Protein AF-A0A536HH32-F1 (afdb_monomer)

Sequence (87 aa):
FLTLAAVAQELSKPEGQRSWHGRVAGVPYDFRFPTFKRFRDAYWNPADQRIFTDRVVGIGWAVNFAQLLPRLQEGYGRLADRTGAST

Radius of gyration: 18.61 Å; Cα contacts (8 Å, |Δi|>4): 102; chains: 1; bounding box: 40×31×57 Å

pLDDT: mean 88.09, std 8.95, range [49.75, 97.81]

Secondary structure (DSSP, 8-state):
-HHHHHHHHHHTS-GGG--SEEEETTEEEE-SPP-HHHHHHHHS-TT---SEEE-SSEESEEE-HHHHHHHHHHHHHHHHHHHHTT-

Structure (mmCIF, N/CA/C/O backbone):
data_AF-A0A536HH32-F1
#
_entry.id   AF-A0A536HH32-F1
#
loop_
_atom_site.group_PDB
_atom_site.id
_atom_site.type_symbol
_atom_site.label_atom_id
_atom_site.label_alt_id
_atom_site.label_comp_id
_atom_site.label_asym_id
_atom_site.label_entity_id
_atom_site.label_seq_id
_atom_site.pdbx_PDB_ins_code
_atom_site.Cartn_x
_atom_site.Cartn_y
_atom_site.Cartn_z
_atom_site.occupancy
_atom_site.B_iso_or_equiv
_atom_site.auth_seq_id
_atom_site.auth_comp_id
_atom_site.auth_asym_id
_atom_site.auth_atom_id
_atom_site.pdbx_PDB_model_num
ATOM 1 N N . PHE A 1 1 ? -3.696 16.560 6.488 1.00 76.19 1 PHE A N 1
ATOM 2 C CA . PHE A 1 1 ? -5.171 16.510 6.586 1.00 76.19 1 PHE A CA 1
ATOM 3 C C . PHE A 1 1 ? -5.751 15.093 6.563 1.00 76.19 1 PHE A C 1
ATOM 5 O O . PHE A 1 1 ? -6.535 14.801 7.453 1.00 76.19 1 PHE A O 1
ATOM 12 N N . LEU A 1 2 ? -5.357 14.184 5.655 1.00 80.06 2 LEU A N 1
ATOM 13 C CA . LEU A 1 2 ? -5.936 12.822 5.596 1.00 80.06 2 LEU A CA 1
ATOM 14 C C . LEU A 1 2 ? -5.778 11.997 6.887 1.00 80.06 2 LEU A C 1
ATOM 16 O O . LEU A 1 2 ? -6.704 11.290 7.260 1.00 80.06 2 LEU A O 1
ATOM 20 N N . THR A 1 3 ? -4.659 12.135 7.608 1.00 77.81 3 THR A N 1
ATOM 21 C CA . THR A 1 3 ? -4.483 11.495 8.926 1.00 77.81 3 THR A CA 1
ATOM 22 C C . THR A 1 3 ? -5.493 11.969 9.950 1.00 77.81 3 THR A C 1
ATOM 24 O O . THR A 1 3 ? -6.124 11.147 10.603 1.00 77.81 3 THR A O 1
ATOM 27 N N . LEU A 1 4 ? -5.698 13.282 10.040 1.00 77.38 4 LEU A N 1
ATOM 28 C CA . LEU A 1 4 ? -6.702 13.860 10.929 1.00 77.38 4 LEU A CA 1
ATOM 29 C C . LEU A 1 4 ? -8.112 13.407 10.532 1.00 77.38 4 LEU A C 1
ATOM 31 O O . LEU A 1 4 ? -8.897 13.069 11.405 1.00 77.38 4 LEU A O 1
ATOM 35 N N . ALA A 1 5 ? -8.409 13.326 9.232 1.00 80.75 5 ALA A N 1
ATOM 36 C CA . ALA A 1 5 ? -9.699 12.849 8.737 1.00 80.75 5 ALA A CA 1
ATOM 37 C C . ALA A 1 5 ? -9.949 11.364 9.060 1.00 80.75 5 ALA A C 1
ATOM 39 O O . ALA A 1 5 ? -11.030 11.023 9.528 1.00 80.75 5 ALA A O 1
ATOM 40 N N . ALA A 1 6 ? -8.956 10.489 8.867 1.00 79.06 6 ALA A N 1
ATOM 41 C CA . ALA A 1 6 ? -9.070 9.066 9.196 1.00 79.06 6 ALA A CA 1
ATOM 42 C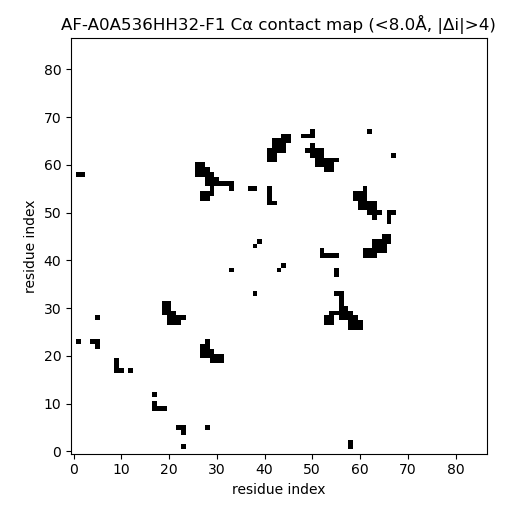 C . ALA A 1 6 ? -9.239 8.840 10.708 1.00 79.06 6 ALA A C 1
ATOM 44 O O . ALA A 1 6 ? -10.067 8.036 11.128 1.00 79.06 6 ALA A O 1
ATOM 45 N N . VAL A 1 7 ? -8.500 9.590 11.533 1.00 79.62 7 VAL A N 1
ATOM 46 C CA . VAL A 1 7 ? -8.641 9.541 12.996 1.00 79.62 7 VAL A CA 1
ATOM 47 C C . VAL A 1 7 ? -10.010 10.074 13.431 1.00 79.62 7 VAL A C 1
ATOM 49 O O . VAL A 1 7 ? -10.688 9.424 14.221 1.00 79.62 7 VAL A O 1
ATOM 52 N N . ALA A 1 8 ? -10.464 11.205 12.884 1.00 80.06 8 ALA A N 1
ATOM 53 C CA . ALA A 1 8 ? -11.785 11.763 13.179 1.00 80.06 8 ALA A CA 1
ATOM 54 C C . ALA A 1 8 ? -12.921 10.807 12.777 1.00 80.06 8 ALA A C 1
ATOM 56 O O . ALA A 1 8 ? -13.882 10.646 13.529 1.00 80.06 8 ALA A O 1
ATOM 57 N N . GLN A 1 9 ? -12.796 10.127 11.632 1.00 78.12 9 GLN A N 1
ATOM 58 C CA . GLN A 1 9 ? -13.747 9.113 11.177 1.00 78.12 9 GLN A CA 1
ATOM 59 C C . GLN A 1 9 ? -13.866 7.953 12.175 1.00 78.12 9 GLN A C 1
ATOM 61 O O . GLN A 1 9 ? -14.977 7.523 12.474 1.00 78.12 9 GLN A O 1
ATOM 66 N N . GLU A 1 10 ? -12.747 7.449 12.700 1.00 82.00 10 GLU A N 1
ATOM 67 C CA . GLU A 1 10 ? -12.759 6.369 13.693 1.00 82.00 10 GLU A CA 1
ATOM 68 C C . GLU A 1 10 ? -13.298 6.840 15.049 1.00 82.00 10 GLU A C 1
ATOM 70 O O . GLU A 1 10 ? -14.124 6.160 15.652 1.00 82.00 10 GLU A O 1
ATOM 75 N N . LEU A 1 11 ? -12.919 8.033 15.514 1.00 85.06 11 LEU A N 1
ATOM 76 C CA . LEU A 1 11 ? -13.415 8.572 16.785 1.00 85.06 11 LEU A CA 1
ATOM 77 C C . LEU A 1 11 ? -14.923 8.858 16.771 1.00 85.06 11 LEU A C 1
ATOM 79 O O . LEU A 1 11 ? -15.565 8.737 17.814 1.00 85.06 11 LEU A O 1
ATOM 83 N N . SER A 1 12 ? -15.481 9.165 15.597 1.00 83.06 12 SER A N 1
ATOM 84 C CA . SER A 1 12 ? -16.919 9.391 15.393 1.00 83.06 12 SER A CA 1
ATOM 85 C C . SER A 1 12 ? -17.760 8.113 15.514 1.00 83.06 12 SER A C 1
ATOM 87 O O . SER A 1 12 ? -18.975 8.194 15.680 1.00 83.06 12 SER A O 1
ATOM 89 N N . LYS A 1 13 ? -17.143 6.926 15.430 1.00 82.75 13 LYS A N 1
ATOM 90 C CA . LYS A 1 13 ? -17.829 5.645 15.644 1.00 82.75 13 LYS A CA 1
ATOM 91 C C . LYS A 1 13 ? -17.915 5.331 17.146 1.00 82.75 13 LYS A C 1
ATOM 93 O O . LYS A 1 13 ? -16.962 5.633 17.878 1.00 82.75 13 LYS A O 1
ATOM 98 N N . PRO A 1 14 ? -18.994 4.664 17.609 1.00 83.50 14 PRO A N 1
ATOM 99 C CA . PRO A 1 14 ? -19.035 4.060 18.940 1.00 83.50 14 PRO A CA 1
ATOM 100 C C . PRO A 1 14 ? -17.808 3.172 19.159 1.00 83.50 14 PRO A C 1
ATOM 102 O O . PRO A 1 14 ? -17.349 2.529 18.217 1.00 83.50 14 PRO A O 1
ATOM 105 N N . GLU A 1 15 ? -17.283 3.109 20.383 1.00 75.25 15 GLU A N 1
ATOM 106 C CA . GLU A 1 15 ? -15.986 2.467 20.658 1.00 75.25 15 GLU A CA 1
ATOM 107 C C . GLU A 1 15 ? -15.902 1.022 20.148 1.00 75.25 15 GLU A C 1
ATOM 109 O O . GLU A 1 15 ? -14.908 0.645 19.533 1.00 75.25 15 GLU A O 1
ATOM 114 N N . GLY A 1 16 ? -16.984 0.249 20.300 1.00 79.81 16 GLY A N 1
ATOM 115 C CA . GLY A 1 16 ? -17.074 -1.133 19.817 1.00 79.81 16 GLY A CA 1
ATOM 116 C C . GLY A 1 16 ? -17.169 -1.298 18.293 1.00 79.81 16 GLY A C 1
ATOM 117 O O . GLY A 1 16 ? -17.114 -2.420 17.805 1.00 79.81 16 GLY A O 1
ATOM 118 N N . GLN A 1 17 ? -17.316 -0.210 17.533 1.00 80.50 17 GLN A N 1
ATOM 119 C CA . GLN A 1 17 ? -17.408 -0.216 16.066 1.00 80.50 17 GLN A CA 1
ATOM 120 C C . GLN A 1 17 ? -16.149 0.354 15.388 1.00 80.50 17 GLN A C 1
ATOM 122 O O . GLN A 1 17 ? -16.086 0.427 14.157 1.00 80.50 17 GLN A O 1
ATOM 127 N N . ARG A 1 18 ? -15.142 0.771 16.169 1.00 84.75 18 ARG A N 1
ATOM 128 C CA . ARG A 1 18 ? -13.869 1.290 15.653 1.00 84.75 18 ARG A CA 1
ATOM 129 C C . ARG A 1 18 ? -13.027 0.143 15.110 1.00 84.75 18 ARG A C 1
ATOM 131 O O . ARG A 1 18 ? 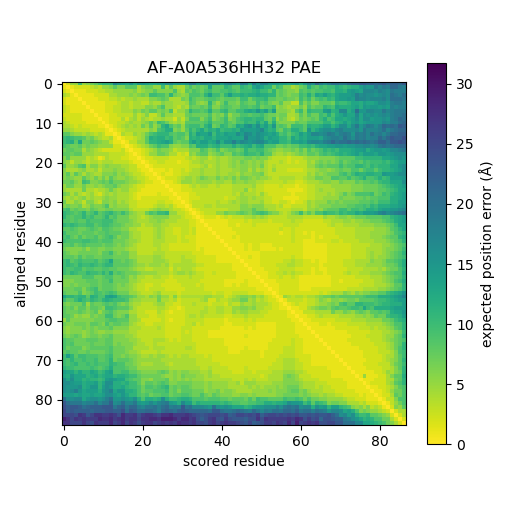-12.612 -0.742 15.854 1.00 84.75 18 ARG A O 1
ATOM 138 N N . SER A 1 19 ? -12.769 0.159 13.809 1.00 84.56 19 SER A N 1
ATOM 139 C CA . SER A 1 19 ? -11.965 -0.860 13.131 1.00 84.56 19 SER A CA 1
ATOM 140 C C . SER A 1 19 ? -10.497 -0.457 13.033 1.00 84.56 19 SER A C 1
ATOM 142 O O . SER A 1 19 ? -9.641 -1.325 12.876 1.00 84.56 19 SER A O 1
ATOM 144 N N . TRP A 1 20 ? -10.184 0.843 13.116 1.00 86.19 20 TRP A N 1
ATOM 145 C CA . TRP A 1 20 ? -8.832 1.396 12.947 1.00 86.19 20 TRP A CA 1
ATOM 146 C C . TRP A 1 20 ? -8.167 1.045 11.606 1.00 86.19 20 TRP A C 1
ATOM 148 O O . TRP A 1 20 ? -6.956 1.170 11.446 1.00 86.19 20 TRP A O 1
ATOM 158 N N . HIS A 1 21 ? -8.959 0.632 10.619 1.00 90.31 21 HIS A N 1
ATOM 159 C CA . HIS A 1 21 ? -8.545 0.408 9.239 1.00 90.31 21 HIS A CA 1
ATOM 160 C C . HIS A 1 21 ? -9.731 0.657 8.301 1.00 90.31 21 HIS A C 1
ATOM 162 O O . HIS A 1 21 ? -10.888 0.451 8.683 1.00 90.31 21 HIS A O 1
ATOM 168 N N . GLY A 1 22 ? -9.454 1.056 7.061 1.00 87.25 22 GLY A N 1
ATOM 169 C CA . GLY A 1 22 ? -10.489 1.374 6.082 1.00 87.25 22 GLY A CA 1
ATOM 170 C C . GLY A 1 22 ? -9.966 2.194 4.910 1.00 87.25 22 GLY A C 1
ATOM 171 O O . GLY A 1 22 ? -8.798 2.104 4.538 1.00 87.25 22 GLY A O 1
ATOM 172 N N . ARG A 1 23 ? -10.846 2.997 4.308 1.00 90.25 23 ARG A N 1
ATOM 173 C CA . ARG A 1 23 ? -10.480 3.972 3.275 1.00 90.25 23 ARG A CA 1
ATOM 174 C C . ARG A 1 23 ? -11.044 5.343 3.633 1.00 90.25 23 ARG A C 1
ATOM 176 O O . ARG A 1 23 ? -12.182 5.434 4.086 1.00 90.25 23 ARG A O 1
ATOM 183 N N . VAL A 1 24 ? -10.260 6.391 3.395 1.00 86.00 24 VAL A N 1
ATOM 184 C CA . VAL A 1 24 ? -10.667 7.797 3.508 1.00 86.00 24 VAL A CA 1
ATOM 185 C C . VAL A 1 24 ? -10.451 8.465 2.151 1.00 86.00 24 VAL A C 1
ATOM 187 O O . VAL A 1 24 ? -9.348 8.430 1.615 1.00 86.00 24 VAL A O 1
ATOM 190 N N . ALA A 1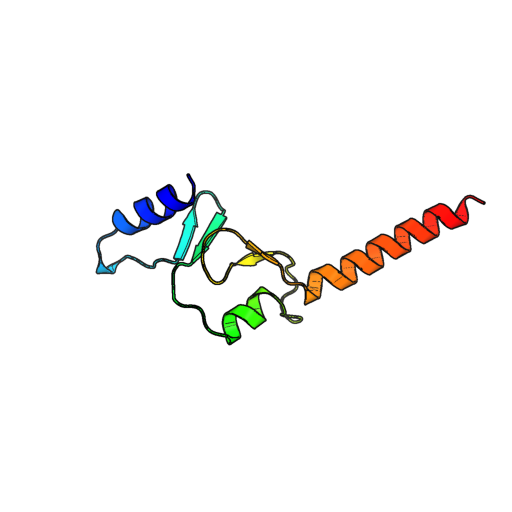 25 ? -11.514 9.002 1.543 1.00 86.38 25 ALA A N 1
ATOM 191 C CA . ALA A 1 25 ? -11.473 9.567 0.184 1.00 86.38 25 ALA A CA 1
ATOM 192 C C . ALA A 1 25 ? -10.802 8.635 -0.863 1.00 86.38 25 ALA A C 1
ATOM 194 O O . ALA A 1 25 ? -10.028 9.077 -1.706 1.00 86.38 25 ALA A O 1
ATOM 195 N N . GLY A 1 26 ? -11.044 7.320 -0.769 1.00 85.50 26 GLY A N 1
ATOM 196 C CA . GLY A 1 26 ? -10.439 6.295 -1.639 1.00 85.50 26 GLY A CA 1
ATOM 197 C C . GLY A 1 26 ? -9.028 5.834 -1.236 1.00 85.50 26 GLY A C 1
ATOM 198 O O . GLY A 1 26 ? -8.588 4.765 -1.672 1.00 85.50 26 GLY A O 1
ATOM 199 N N . VAL A 1 27 ? -8.351 6.570 -0.349 1.00 87.44 27 VAL A N 1
ATOM 200 C CA . VAL A 1 27 ? -7.007 6.261 0.155 1.00 87.44 27 VAL A CA 1
ATOM 201 C C . VAL A 1 27 ? -7.095 5.244 1.299 1.00 87.44 27 VAL A C 1
ATOM 203 O O . VAL A 1 27 ? -7.789 5.513 2.283 1.00 87.44 27 VAL A O 1
ATOM 206 N N . PRO A 1 28 ? -6.419 4.084 1.218 1.00 90.88 28 PRO A N 1
ATOM 207 C CA . PRO A 1 28 ? -6.445 3.103 2.295 1.00 90.88 28 PRO A CA 1
ATOM 208 C C . PRO A 1 28 ? -5.703 3.604 3.538 1.00 90.88 28 PRO A C 1
ATOM 210 O O . PRO A 1 28 ? -4.734 4.356 3.438 1.00 90.88 28 PRO A O 1
ATOM 213 N N . TYR A 1 29 ? -6.153 3.176 4.714 1.00 90.12 29 TYR A N 1
ATOM 214 C CA . TYR A 1 29 ? -5.440 3.359 5.972 1.00 90.12 29 TYR A CA 1
ATOM 215 C C . TYR A 1 29 ? -5.556 2.120 6.857 1.00 90.12 29 TYR A C 1
ATOM 217 O O . TYR A 1 29 ? -6.562 1.408 6.829 1.00 90.12 29 TYR A O 1
ATOM 225 N N . ASP A 1 30 ? -4.532 1.889 7.669 1.00 91.56 30 ASP A N 1
ATOM 226 C CA . ASP A 1 30 ? -4.507 0.839 8.681 1.00 91.56 30 ASP A CA 1
ATOM 227 C C . ASP A 1 30 ? -3.635 1.278 9.858 1.00 91.56 30 ASP A C 1
ATOM 229 O O . ASP A 1 30 ? -2.453 1.553 9.688 1.00 91.56 30 ASP A O 1
ATOM 233 N N . PHE A 1 31 ? -4.201 1.375 11.054 1.00 88.44 31 PHE A N 1
ATOM 234 C CA . PHE A 1 31 ? -3.485 1.751 12.277 1.00 88.44 31 PHE A CA 1
ATOM 235 C C . PHE A 1 31 ? -3.288 0.570 13.230 1.00 88.44 31 PHE A C 1
ATOM 237 O O . PHE A 1 31 ? -2.844 0.756 14.362 1.00 88.44 31 PHE A O 1
ATOM 244 N N . ARG A 1 32 ? -3.606 -0.654 12.797 1.00 87.06 32 ARG A N 1
ATOM 245 C CA . ARG A 1 32 ? -3.389 -1.858 13.601 1.00 87.06 32 ARG A CA 1
ATOM 246 C C . ARG A 1 32 ? -1.908 -2.200 13.658 1.00 87.06 32 ARG A C 1
ATOM 248 O O . ARG A 1 32 ? -1.145 -1.896 12.741 1.00 87.06 32 ARG A O 1
ATOM 255 N N . PHE A 1 33 ? -1.510 -2.908 14.713 1.00 86.25 33 PHE A N 1
ATOM 256 C CA . PHE A 1 33 ? -0.143 -3.401 14.815 1.00 86.25 33 PHE A CA 1
ATOM 257 C C . PHE A 1 33 ? 0.158 -4.363 13.648 1.00 86.25 33 PHE A C 1
ATOM 259 O O . PHE A 1 33 ? -0.635 -5.273 13.370 1.00 86.25 33 PHE A O 1
ATOM 266 N N . PRO A 1 34 ? 1.266 -4.161 12.920 1.00 85.94 34 PRO A N 1
ATOM 267 C CA . PRO A 1 34 ? 1.584 -4.965 11.754 1.00 85.94 34 PRO A CA 1
ATOM 268 C C . PRO A 1 34 ? 2.076 -6.353 12.164 1.00 85.94 34 PRO A C 1
ATOM 270 O O . PRO A 1 34 ? 2.659 -6.535 13.230 1.00 85.94 34 PRO A O 1
ATOM 273 N N . THR A 1 35 ? 1.934 -7.324 11.262 1.00 89.69 35 THR A N 1
ATOM 274 C CA . THR A 1 35 ? 2.664 -8.595 11.352 1.00 89.69 35 THR A CA 1
ATOM 275 C C . THR A 1 35 ? 3.711 -8.664 10.248 1.00 89.69 35 THR A C 1
ATOM 277 O O . THR A 1 35 ? 3.526 -8.093 9.168 1.00 89.69 35 THR A O 1
ATOM 280 N N . PHE A 1 36 ? 4.801 -9.398 10.487 1.00 91.31 36 PHE A N 1
ATOM 281 C CA . PHE A 1 36 ? 5.853 -9.583 9.482 1.00 91.31 36 PHE A CA 1
ATOM 282 C C . PHE A 1 36 ? 5.302 -10.178 8.177 1.00 91.31 36 PHE A C 1
ATOM 284 O O . PHE A 1 36 ? 5.645 -9.729 7.085 1.00 91.31 36 PHE A O 1
ATOM 291 N N . LYS A 1 37 ? 4.353 -11.119 8.292 1.00 91.94 37 LYS A N 1
ATOM 292 C CA . LYS A 1 37 ? 3.632 -11.682 7.145 1.00 91.94 37 LYS A CA 1
ATOM 293 C C . LYS A 1 37 ? 2.949 -10.593 6.317 1.00 91.94 37 LYS A C 1
ATOM 295 O O . LYS A 1 37 ? 3.107 -10.587 5.104 1.00 91.94 37 LYS A O 1
ATOM 300 N N . ARG A 1 38 ? 2.234 -9.655 6.949 1.00 90.56 38 ARG A N 1
ATOM 301 C CA . ARG A 1 38 ? 1.556 -8.564 6.230 1.00 90.56 38 ARG A CA 1
ATOM 302 C C . ARG A 1 38 ? 2.539 -7.614 5.546 1.00 90.56 38 ARG A C 1
ATOM 304 O O . ARG A 1 38 ? 2.245 -7.163 4.447 1.00 90.56 38 ARG A O 1
ATOM 311 N N . PHE A 1 39 ? 3.695 -7.341 6.155 1.00 92.69 39 PHE A N 1
ATOM 312 C CA . PHE A 1 39 ? 4.774 -6.586 5.502 1.00 92.69 39 PHE A CA 1
ATOM 313 C C . PHE A 1 39 ? 5.259 -7.289 4.241 1.00 92.69 39 PHE A C 1
ATOM 315 O O . PHE A 1 39 ? 5.225 -6.707 3.160 1.00 92.69 39 PHE A O 1
ATOM 322 N N . ARG A 1 40 ? 5.634 -8.563 4.350 1.00 94.19 40 ARG A N 1
ATOM 323 C CA . ARG A 1 40 ? 6.050 -9.343 3.186 1.00 94.19 40 ARG A CA 1
ATOM 324 C C . ARG A 1 40 ? 4.956 -9.379 2.115 1.00 94.19 40 ARG A C 1
ATOM 326 O O . ARG A 1 40 ? 5.244 -9.114 0.960 1.00 94.19 40 ARG A O 1
ATOM 333 N N . ASP A 1 41 ? 3.707 -9.628 2.496 1.00 94.25 41 ASP A N 1
ATOM 334 C CA . ASP A 1 41 ? 2.594 -9.736 1.549 1.00 94.25 41 ASP A CA 1
ATOM 335 C C . ASP A 1 41 ? 2.271 -8.396 0.849 1.00 94.25 41 ASP A C 1
ATOM 337 O O . ASP A 1 41 ? 1.822 -8.396 -0.294 1.00 94.25 41 ASP A O 1
ATOM 341 N N . ALA A 1 42 ? 2.499 -7.252 1.502 1.00 94.38 42 ALA A N 1
ATOM 342 C CA . ALA A 1 42 ? 2.246 -5.937 0.912 1.00 94.38 42 ALA A CA 1
ATOM 343 C C . ALA A 1 42 ? 3.371 -5.475 -0.028 1.00 94.38 42 ALA A C 1
ATOM 345 O O . ALA A 1 42 ? 3.090 -4.875 -1.066 1.00 94.38 42 ALA A O 1
ATOM 346 N N . TYR A 1 43 ? 4.630 -5.746 0.333 1.00 95.69 43 TYR A N 1
ATOM 347 C CA . TYR A 1 43 ? 5.804 -5.220 -0.373 1.00 95.69 43 TYR A CA 1
ATOM 348 C C . TYR A 1 43 ? 6.485 -6.235 -1.302 1.00 95.69 43 TYR A C 1
ATOM 350 O O . TYR A 1 43 ? 7.188 -5.835 -2.229 1.00 95.69 43 TYR A O 1
ATOM 358 N N . TRP A 1 44 ? 6.289 -7.535 -1.076 1.00 96.75 44 TRP A N 1
ATOM 359 C CA . TRP A 1 44 ? 6.920 -8.609 -1.842 1.00 96.75 44 TRP A CA 1
ATOM 360 C C . TRP A 1 44 ? 6.016 -9.843 -1.954 1.00 96.75 44 TRP A C 1
ATOM 362 O O . TRP A 1 44 ? 6.250 -10.884 -1.332 1.00 96.75 44 TRP A O 1
ATOM 372 N N . ASN A 1 45 ? 4.973 -9.734 -2.776 1.00 96.69 45 ASN A N 1
ATOM 373 C CA . ASN A 1 45 ? 4.054 -10.835 -3.041 1.00 96.69 45 ASN A CA 1
ATOM 374 C C . ASN A 1 45 ? 3.967 -11.134 -4.542 1.00 96.69 45 ASN A C 1
ATOM 376 O O . ASN A 1 45 ? 3.188 -10.496 -5.250 1.00 96.69 45 ASN A O 1
ATOM 380 N N . PRO A 1 46 ? 4.726 -12.126 -5.034 1.00 96.38 46 PRO A N 1
ATOM 381 C CA . PRO A 1 46 ? 4.669 -12.529 -6.436 1.00 96.38 46 PRO A CA 1
ATOM 382 C C . PRO A 1 46 ? 3.294 -13.053 -6.879 1.00 96.38 46 PRO A C 1
ATOM 384 O O . PRO A 1 46 ? 2.972 -12.964 -8.059 1.00 96.38 46 PRO A O 1
ATOM 387 N N . ALA A 1 47 ? 2.477 -13.576 -5.955 1.00 96.75 47 ALA A N 1
ATOM 388 C CA . ALA A 1 47 ? 1.151 -14.113 -6.267 1.00 96.75 47 ALA A CA 1
ATOM 389 C C . ALA A 1 47 ? 0.077 -13.021 -6.433 1.00 96.75 47 ALA A C 1
ATOM 391 O O . ALA A 1 47 ? -0.956 -13.265 -7.053 1.00 96.75 47 ALA A O 1
ATOM 392 N N . ASP A 1 48 ? 0.306 -11.820 -5.895 1.00 95.94 48 ASP A N 1
ATOM 393 C CA . ASP A 1 48 ? -0.563 -10.663 -6.112 1.00 95.94 48 ASP A CA 1
ATOM 394 C C . ASP A 1 48 ? -0.061 -9.869 -7.321 1.00 95.94 48 ASP A C 1
ATOM 396 O O . ASP A 1 48 ? 1.056 -9.355 -7.322 1.00 95.94 48 ASP A O 1
ATOM 400 N N . GLN A 1 49 ? -0.890 -9.7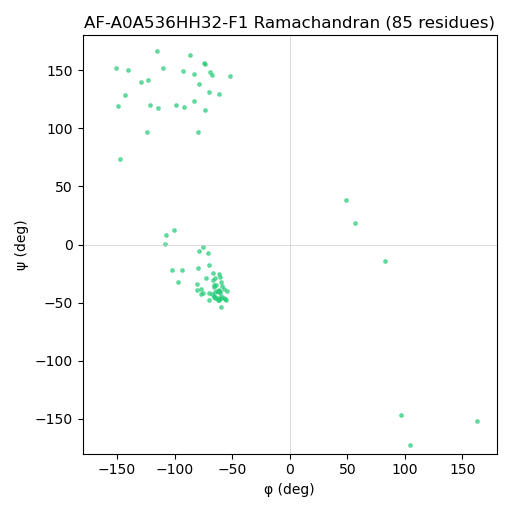58 -8.359 1.00 96.06 49 GLN A N 1
ATOM 401 C CA . GLN A 1 49 ? -0.525 -9.079 -9.607 1.00 96.06 49 GLN A CA 1
ATOM 402 C C . GLN A 1 49 ? -0.607 -7.545 -9.523 1.00 96.06 49 GLN A C 1
ATOM 404 O O . GLN A 1 49 ? -0.252 -6.843 -10.478 1.00 96.06 49 GLN A O 1
ATOM 409 N N . ARG A 1 50 ? -1.090 -6.993 -8.405 1.00 96.12 50 ARG A N 1
ATOM 410 C CA . ARG A 1 50 ? -1.197 -5.545 -8.202 1.00 96.12 50 ARG A CA 1
ATOM 411 C C . ARG A 1 50 ? 0.162 -4.954 -7.829 1.00 96.12 50 ARG A C 1
ATOM 413 O O . ARG A 1 50 ? 0.876 -5.498 -6.992 1.00 96.12 50 ARG A O 1
ATOM 420 N N . ILE A 1 51 ? 0.487 -3.797 -8.414 1.00 96.44 51 ILE A N 1
ATOM 421 C CA . ILE A 1 51 ? 1.650 -2.981 -8.012 1.00 96.44 51 ILE A CA 1
ATOM 422 C C . ILE A 1 51 ? 1.339 -2.223 -6.720 1.00 96.44 51 ILE A C 1
ATOM 424 O O . ILE A 1 51 ? 2.179 -2.154 -5.830 1.00 96.44 51 ILE A O 1
ATOM 428 N N . PHE A 1 52 ? 0.132 -1.667 -6.611 1.00 96.31 52 PHE A N 1
ATOM 429 C CA . PHE A 1 52 ? -0.319 -0.953 -5.422 1.00 96.31 52 PHE A CA 1
ATOM 430 C C . PHE A 1 52 ? -1.184 -1.865 -4.560 1.00 96.31 52 PHE A C 1
ATOM 432 O O . PHE A 1 52 ? -2.230 -2.348 -5.001 1.00 96.31 52 PHE A O 1
ATOM 439 N N . THR A 1 53 ? -0.747 -2.081 -3.327 1.00 93.56 53 THR A N 1
ATOM 440 C CA . THR A 1 53 ? -1.432 -2.891 -2.315 1.00 93.56 53 THR A CA 1
ATOM 441 C C . THR A 1 53 ? -1.864 -2.005 -1.149 1.00 93.56 53 THR A C 1
ATOM 443 O O . THR A 1 53 ? -1.457 -0.845 -1.042 1.00 93.56 53 THR A O 1
ATOM 446 N N . ASP A 1 54 ? -2.728 -2.511 -0.269 1.00 90.12 54 ASP A N 1
ATOM 447 C CA . ASP A 1 54 ? -3.086 -1.763 0.937 1.00 90.12 54 ASP A CA 1
ATOM 448 C C . ASP A 1 54 ? -1.882 -1.733 1.899 1.00 90.12 54 ASP A C 1
ATOM 450 O O . ASP A 1 54 ? -1.241 -2.755 2.167 1.00 90.12 54 ASP A O 1
ATOM 454 N N . ARG A 1 55 ? -1.549 -0.544 2.409 1.00 86.81 55 ARG A N 1
ATOM 455 C CA . ARG A 1 55 ? -0.411 -0.339 3.313 1.00 86.81 55 ARG A CA 1
ATOM 456 C C . ARG A 1 55 ? -0.651 -1.009 4.665 1.00 86.81 55 ARG A C 1
ATOM 458 O O . ARG A 1 55 ? -1.768 -1.052 5.169 1.00 86.81 55 ARG A O 1
ATOM 465 N N . VAL A 1 56 ? 0.424 -1.517 5.265 1.00 86.69 56 VAL A N 1
ATOM 466 C CA . VAL A 1 56 ? 0.334 -2.313 6.500 1.00 86.69 56 VAL A CA 1
ATOM 467 C C . VAL A 1 56 ? 0.103 -1.452 7.743 1.00 86.69 56 VAL A C 1
ATOM 469 O O . VAL A 1 56 ? -0.650 -1.867 8.618 1.00 86.69 56 VAL A O 1
ATOM 472 N N . VAL A 1 57 ? 0.736 -0.274 7.810 1.00 87.38 57 VAL A N 1
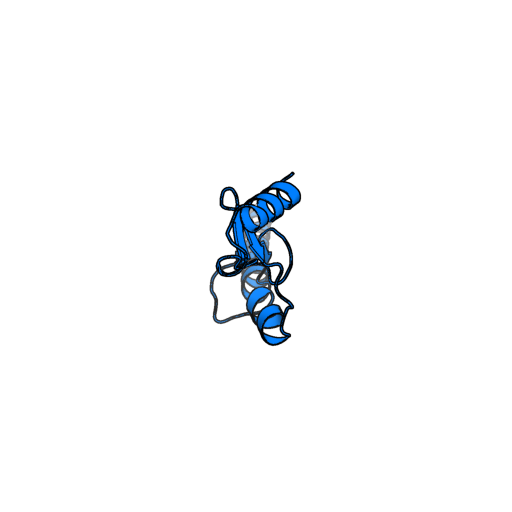ATOM 473 C CA . VAL A 1 57 ? 0.602 0.708 8.904 1.00 87.38 57 VAL A CA 1
ATOM 474 C C . VAL A 1 57 ? 0.633 2.127 8.360 1.00 87.38 57 VAL A C 1
ATOM 476 O O . VAL A 1 57 ? 1.595 2.505 7.695 1.00 87.38 57 VAL A O 1
ATOM 479 N N . GLY A 1 58 ? -0.344 2.950 8.721 1.00 87.00 58 GLY A N 1
ATOM 480 C CA . GLY A 1 58 ? -0.515 4.343 8.323 1.00 87.00 58 GLY A CA 1
ATOM 481 C C . GLY A 1 58 ? -1.466 4.496 7.139 1.00 87.00 58 GLY A C 1
ATOM 482 O O . GLY A 1 58 ? -2.431 3.753 7.022 1.00 87.00 58 GLY A O 1
ATOM 483 N N . ILE A 1 59 ? -1.216 5.488 6.282 1.00 88.69 59 ILE A N 1
ATOM 484 C CA . ILE A 1 59 ? -2.151 5.928 5.231 1.00 88.69 59 ILE A CA 1
ATOM 485 C C . ILE A 1 59 ? -1.486 5.852 3.859 1.00 88.69 59 ILE A C 1
ATOM 487 O O . ILE A 1 59 ? -0.311 6.191 3.714 1.00 88.69 59 ILE A O 1
ATOM 491 N N . GLY A 1 60 ? -2.245 5.443 2.850 1.00 90.81 60 GLY A N 1
ATOM 492 C CA . GLY A 1 60 ? -1.799 5.292 1.472 1.00 90.81 60 GLY A CA 1
ATOM 493 C C . GLY A 1 60 ? -1.595 3.837 1.077 1.00 90.81 60 GLY A C 1
ATOM 494 O O . GLY A 1 60 ? -1.932 2.918 1.818 1.00 90.81 60 GLY A O 1
ATOM 495 N N . TRP A 1 61 ? -1.039 3.641 -0.111 1.00 94.50 61 TRP A N 1
ATOM 496 C CA . TRP A 1 61 ? -0.759 2.326 -0.679 1.00 94.50 61 TRP A CA 1
ATOM 497 C C . TRP A 1 61 ? 0.667 1.879 -0.354 1.00 94.50 61 TRP A C 1
ATOM 499 O O . TRP A 1 61 ? 1.577 2.700 -0.228 1.00 94.50 61 TRP A O 1
ATOM 509 N N . ALA A 1 62 ? 0.860 0.572 -0.221 1.00 94.75 62 ALA A N 1
ATOM 510 C CA . ALA A 1 62 ? 2.172 -0.049 -0.316 1.00 94.75 62 ALA A CA 1
ATOM 511 C C . ALA A 1 62 ? 2.495 -0.361 -1.785 1.00 94.75 62 ALA A C 1
ATOM 513 O O . ALA A 1 62 ? 1.617 -0.353 -2.653 1.00 94.75 62 ALA A O 1
ATOM 514 N N . VAL A 1 63 ? 3.775 -0.606 -2.054 1.00 96.56 63 VAL A N 1
ATOM 515 C CA . VAL A 1 63 ? 4.278 -0.936 -3.388 1.00 96.56 63 VAL A CA 1
ATOM 516 C C . VAL A 1 63 ? 4.793 -2.365 -3.364 1.00 96.56 63 VAL A C 1
ATOM 518 O O . VAL A 1 63 ? 5.744 -2.670 -2.647 1.00 96.56 63 VAL A O 1
ATOM 521 N N . ASN A 1 64 ? 4.174 -3.229 -4.162 1.00 97.69 64 ASN A N 1
ATOM 522 C CA . ASN A 1 64 ? 4.608 -4.600 -4.365 1.00 97.69 64 ASN A CA 1
ATOM 523 C C . ASN A 1 64 ? 5.769 -4.631 -5.365 1.00 97.69 64 ASN A C 1
ATOM 525 O O . ASN A 1 64 ? 5.580 -4.627 -6.587 1.00 97.69 64 ASN A O 1
ATOM 529 N N . PHE A 1 65 ? 6.989 -4.664 -4.843 1.00 97.62 65 PHE A N 1
ATOM 530 C CA . PHE A 1 65 ? 8.203 -4.617 -5.652 1.00 97.62 65 PHE A CA 1
ATOM 531 C C . PHE A 1 65 ? 8.391 -5.861 -6.523 1.00 97.62 65 PHE A C 1
ATOM 533 O O . PHE A 1 65 ? 8.980 -5.751 -7.598 1.00 97.62 65 PHE A O 1
ATOM 540 N N . ALA A 1 66 ? 7.808 -7.000 -6.129 1.00 97.19 66 ALA A N 1
ATOM 541 C CA . ALA A 1 66 ? 7.805 -8.215 -6.943 1.00 97.19 66 ALA A CA 1
ATOM 542 C C . ALA A 1 66 ? 7.106 -8.012 -8.302 1.00 97.19 66 ALA A C 1
ATOM 544 O O . ALA A 1 66 ? 7.455 -8.674 -9.273 1.00 97.19 66 ALA A O 1
ATOM 545 N N . GLN A 1 67 ? 6.148 -7.081 -8.384 1.00 97.56 67 GLN A N 1
ATOM 546 C CA . GLN A 1 67 ? 5.455 -6.730 -9.629 1.00 97.56 67 GLN A CA 1
ATOM 547 C C . GLN A 1 67 ? 6.042 -5.492 -10.309 1.00 97.56 67 GLN A C 1
ATOM 549 O O . GLN A 1 67 ? 6.011 -5.391 -11.534 1.00 97.56 67 GLN A O 1
ATOM 554 N N . LEU A 1 68 ? 6.554 -4.533 -9.533 1.00 97.62 68 LEU A N 1
ATOM 555 C CA . LEU A 1 68 ? 7.081 -3.282 -10.076 1.00 97.62 68 LEU A CA 1
ATOM 556 C C . LEU A 1 68 ? 8.386 -3.492 -10.856 1.00 97.62 68 LEU A C 1
ATOM 558 O O . LEU A 1 68 ? 8.518 -2.980 -11.966 1.00 97.62 68 LEU A O 1
ATOM 562 N N . LEU A 1 69 ? 9.345 -4.226 -10.284 1.00 97.81 69 LEU A N 1
ATOM 563 C CA . LEU A 1 69 ? 10.698 -4.319 -10.839 1.00 97.81 69 LEU A CA 1
ATOM 564 C C . LEU A 1 69 ? 10.742 -4.954 -12.242 1.00 97.81 69 LEU A C 1
ATOM 566 O O . LEU A 1 69 ? 11.339 -4.331 -13.122 1.00 97.81 69 LEU A O 1
ATOM 570 N N . PRO A 1 70 ? 10.079 -6.100 -12.515 1.00 96.56 70 PRO A N 1
ATOM 571 C CA . PRO A 1 70 ? 10.104 -6.698 -13.853 1.00 96.56 70 PRO A CA 1
ATOM 572 C C . PRO A 1 70 ? 9.494 -5.777 -14.915 1.00 96.56 70 PRO A C 1
ATOM 574 O O . PRO A 1 70 ? 10.063 -5.583 -15.983 1.00 96.56 70 PRO A O 1
ATOM 577 N N . ARG A 1 71 ? 8.383 -5.104 -14.589 1.00 95.75 71 ARG A N 1
ATOM 578 C CA . ARG A 1 71 ? 7.702 -4.184 -15.515 1.00 95.75 71 ARG A CA 1
ATOM 579 C C . ARG A 1 71 ? 8.550 -2.956 -15.844 1.00 95.75 71 ARG A C 1
ATOM 581 O O . ARG A 1 71 ? 8.491 -2.454 -16.966 1.00 95.75 71 ARG A O 1
ATOM 588 N N . LEU A 1 72 ? 9.335 -2.465 -14.881 1.00 96.50 72 LEU A N 1
ATOM 589 C CA . LEU A 1 72 ? 10.296 -1.387 -15.123 1.00 96.50 72 LEU A CA 1
ATOM 590 C C . LEU A 1 72 ? 11.438 -1.849 -16.031 1.00 96.50 72 LEU A C 1
ATOM 592 O O . LEU A 1 72 ? 11.795 -1.123 -16.955 1.00 96.50 72 LEU A O 1
ATOM 596 N N . GLN A 1 73 ? 11.971 -3.053 -15.810 1.00 95.56 73 GLN A N 1
ATOM 597 C CA . GLN A 1 73 ? 13.017 -3.636 -16.656 1.00 95.56 73 GLN A CA 1
ATOM 598 C C . GLN A 1 73 ? 12.532 -3.832 -18.100 1.00 95.56 73 GLN A C 1
ATOM 600 O O . GLN A 1 73 ? 13.191 -3.384 -19.036 1.00 95.56 73 GLN A O 1
ATOM 605 N N . GLU A 1 74 ? 11.343 -4.406 -18.285 1.00 95.75 74 GLU A N 1
ATOM 606 C CA . GLU A 1 74 ? 10.699 -4.556 -19.597 1.00 95.75 74 GLU A CA 1
ATOM 607 C C . GLU A 1 74 ? 10.418 -3.204 -20.269 1.00 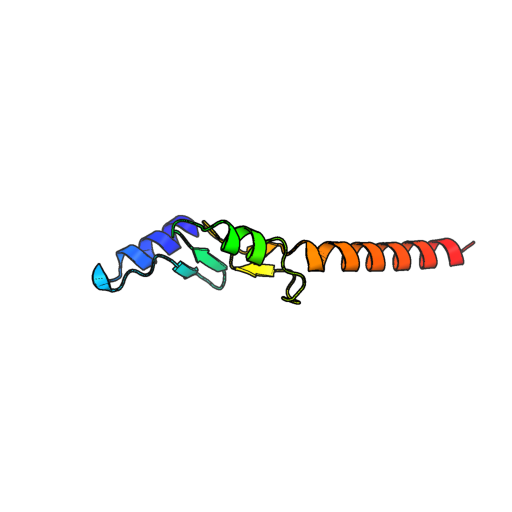95.75 74 GLU A C 1
ATOM 609 O O . GLU A 1 74 ? 10.548 -3.051 -21.485 1.00 95.75 74 GLU A O 1
ATOM 614 N N . GLY A 1 75 ? 9.996 -2.203 -19.493 1.00 94.56 75 GLY A N 1
ATOM 615 C CA . GLY A 1 75 ? 9.793 -0.842 -19.985 1.00 94.56 75 GLY A CA 1
ATOM 616 C C . GLY A 1 75 ? 11.092 -0.209 -20.479 1.00 94.56 75 GLY A C 1
ATOM 617 O O . GLY A 1 75 ? 11.118 0.361 -21.568 1.00 94.56 75 GLY A O 1
ATOM 618 N N . TYR A 1 76 ? 12.167 -0.347 -19.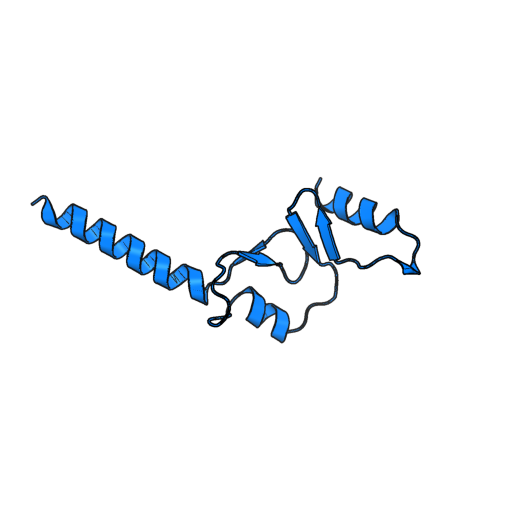704 1.00 93.25 76 TYR A N 1
ATOM 619 C CA . TYR A 1 76 ? 13.480 0.187 -20.045 1.00 93.25 76 TYR A CA 1
ATOM 620 C C . TYR A 1 76 ? 14.076 -0.485 -21.286 1.00 93.25 76 TYR A C 1
ATOM 622 O O . TYR A 1 76 ? 14.504 0.223 -22.196 1.00 93.25 76 TYR A O 1
ATOM 630 N N . GLY A 1 77 ? 14.027 -1.820 -21.376 1.00 94.06 77 GLY A N 1
ATOM 631 C CA . GLY A 1 77 ? 14.497 -2.557 -22.557 1.00 94.06 77 GLY A CA 1
ATOM 632 C C . GLY A 1 77 ? 13.815 -2.079 -23.841 1.00 94.06 77 GLY A C 1
ATOM 633 O O . GLY A 1 77 ? 14.481 -1.682 -24.791 1.00 94.06 77 GLY A O 1
ATOM 634 N N . ARG A 1 78 ? 12.480 -1.946 -23.818 1.00 92.94 78 ARG A N 1
ATOM 635 C CA . ARG A 1 78 ? 11.713 -1.432 -24.967 1.00 92.94 78 ARG A CA 1
ATOM 636 C C . ARG A 1 78 ? 12.102 -0.014 -25.391 1.00 92.94 78 ARG A C 1
ATOM 638 O O . ARG A 1 78 ? 11.969 0.321 -26.566 1.00 92.94 78 ARG A O 1
ATOM 645 N N . LEU A 1 79 ? 12.505 0.844 -24.454 1.00 92.00 79 LEU A N 1
ATOM 646 C CA . LEU A 1 79 ? 12.961 2.200 -24.772 1.00 92.00 79 LEU A CA 1
ATOM 647 C C . LEU A 1 79 ? 14.374 2.190 -25.364 1.00 92.00 79 LEU A C 1
ATOM 649 O O . LEU A 1 79 ? 14.624 2.892 -26.345 1.00 92.00 79 LEU A O 1
ATOM 653 N N . ALA A 1 80 ? 15.274 1.380 -24.807 1.00 90.19 80 ALA A N 1
ATOM 654 C CA . ALA A 1 80 ? 16.630 1.221 -25.318 1.00 90.19 80 ALA A CA 1
ATOM 655 C C . ALA A 1 80 ? 16.625 0.702 -26.768 1.00 90.19 80 ALA A C 1
ATOM 657 O O . ALA A 1 80 ? 17.257 1.311 -27.631 1.00 90.19 80 ALA A O 1
ATOM 658 N N . ASP A 1 81 ? 15.820 -0.324 -27.062 1.00 90.25 81 ASP A N 1
ATOM 659 C CA . ASP A 1 81 ? 15.709 -0.920 -28.401 1.00 90.25 81 ASP A CA 1
ATOM 660 C C . ASP A 1 81 ? 15.219 0.088 -29.454 1.00 90.25 81 ASP A C 1
ATOM 662 O O . ASP A 1 81 ? 15.748 0.161 -30.563 1.00 90.25 81 ASP A O 1
ATOM 666 N N . ARG A 1 82 ? 14.235 0.926 -29.100 1.00 83.81 82 ARG A N 1
ATOM 667 C CA . ARG A 1 82 ? 13.710 1.978 -29.993 1.00 83.81 82 ARG A CA 1
ATOM 668 C C . ARG A 1 82 ? 14.748 3.044 -30.325 1.00 83.81 82 ARG A C 1
ATOM 670 O O . ARG A 1 82 ? 14.735 3.589 -31.426 1.00 83.81 82 ARG A O 1
ATOM 677 N N . THR A 1 83 ? 15.617 3.354 -29.370 1.00 82.00 83 THR A N 1
ATOM 678 C CA . THR A 1 83 ? 16.639 4.394 -29.529 1.00 82.00 83 THR A CA 1
ATOM 679 C C . THR A 1 83 ? 17.844 3.855 -30.308 1.00 82.00 83 THR A C 1
ATOM 681 O O . THR A 1 83 ? 18.413 4.577 -31.120 1.00 82.00 83 THR A O 1
ATOM 684 N N . GLY A 1 84 ? 18.180 2.571 -30.132 1.00 69.94 84 GLY A N 1
ATOM 685 C CA . GLY A 1 84 ? 19.236 1.885 -30.885 1.00 69.94 84 GLY A CA 1
ATOM 686 C C . GLY 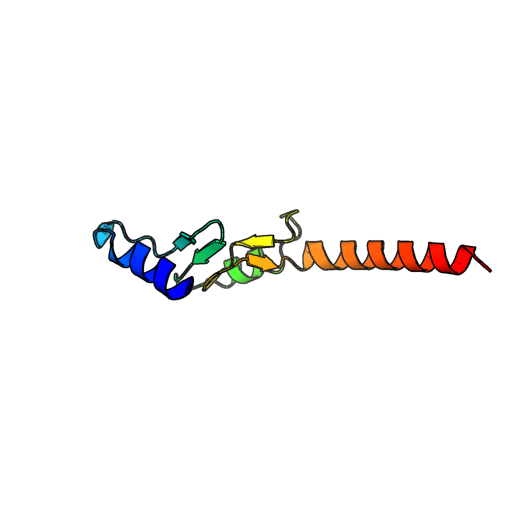A 1 84 ? 18.881 1.575 -32.344 1.00 69.94 84 GLY A C 1
ATOM 687 O O . GLY A 1 84 ? 19.767 1.572 -33.185 1.00 69.94 84 GLY A O 1
ATOM 688 N N . ALA A 1 85 ? 17.600 1.384 -32.676 1.00 59.91 85 ALA A N 1
ATOM 689 C CA . ALA A 1 85 ? 17.145 1.139 -34.053 1.00 59.91 85 ALA A CA 1
ATOM 690 C C . ALA A 1 85 ? 17.132 2.391 -34.961 1.00 59.91 85 ALA A C 1
ATOM 692 O O . ALA A 1 85 ? 16.762 2.292 -36.129 1.00 59.91 85 ALA A O 1
ATOM 693 N N . SER A 1 86 ? 17.485 3.568 -34.429 1.00 57.12 86 SER A N 1
ATOM 694 C CA . SER A 1 86 ? 17.507 4.844 -35.168 1.00 57.12 86 SER A CA 1
ATOM 695 C C . SER A 1 86 ? 18.913 5.275 -35.626 1.00 57.12 86 SER A C 1
ATOM 697 O O . SER A 1 86 ? 19.080 6.426 -36.022 1.00 57.12 86 SER A O 1
AT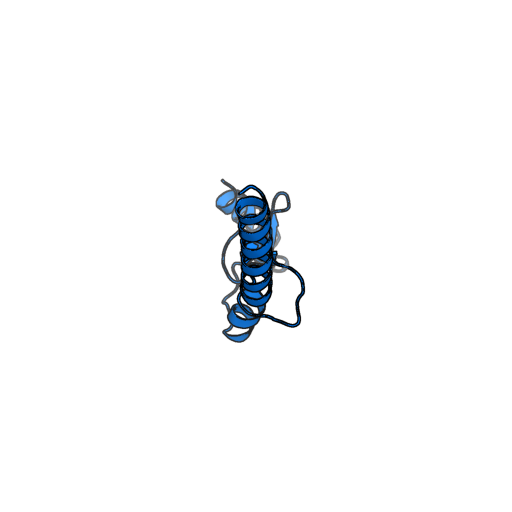OM 699 N N . THR A 1 87 ? 19.920 4.394 -35.555 1.00 49.75 87 THR A N 1
ATOM 700 C CA . THR A 1 87 ? 21.289 4.626 -36.069 1.00 49.75 87 THR A CA 1
ATOM 701 C C . THR A 1 87 ? 21.637 3.563 -37.100 1.00 49.75 87 THR A C 1
ATOM 703 O O . THR A 1 87 ? 22.241 3.930 -38.130 1.00 49.75 87 THR A O 1
#

Mean predicted aligned error: 6.79 Å

Foldseek 3Di:
DQQVVLVVVQVPDDVVPRPQWDDDPNKTAHADDADPVNVCCQAANLPDLDQWDHDRHGIGTGGHCNNVVVVVVVVVVVVVVVVVVVD

Solvent-accessible surface area (backbone atoms only — not comparable to full-atom values): 4961 Å² total; per-residue (Å²): 111,69,67,62,50,51,50,49,57,40,67,73,37,59,79,93,69,49,71,56,54,55,65,53,98,85,39,33,34,16,70,52,86,73,50,73,67,50,49,41,56,23,37,54,27,76,89,47,84,51,43,70,31,67,31,56,65,46,76,34,69,25,58,11,47,59,43,44,53,61,55,50,51,57,51,48,50,57,51,52,54,61,62,62,75,75,118